Protein AF-A0A4R0S3W6-F1 (afdb_monomer)

Solvent-accessible surface area (backbone atoms only — not comparable to full-atom values): 8373 Å² total; per-residue (Å²): 131,86,76,84,31,51,35,36,48,49,72,41,59,60,29,80,45,58,91,55,28,52,65,38,27,45,36,35,29,33,65,85,77,72,38,77,79,42,76,51,64,18,21,47,85,88,53,69,84,54,46,59,46,83,53,95,93,43,71,46,76,19,79,88,38,60,47,55,77,83,42,33,69,62,51,27,60,62,54,71,66,39,61,31,54,38,47,97,51,42,66,59,48,51,49,38,40,45,72,68,66,31,72,71,61,63,72,31,50,54,52,20,41,53,54,49,50,54,51,34,58,77,66,73,43,89,73,79,91,65,87,69,88,82,54,62,56,67,76,79,91,124

Mean predicted aligned error: 6.85 Å

Nearest PDB structures (foldseek):
  1yta-assembly2_C  TM=5.518E-01  e=1.760E-03  Escherichia coli
  5cy4-assembly3_F  TM=5.701E-01  e=5.207E-03  Acinetobacter baumannii
  4js4-assembly3_B  TM=6.261E-01  e=3.108E-02  Escherichia coli K-12
  7mqe-assembly1_K  TM=6.209E-01  e=2.107E-01  Bartonella henselae
  7mqd-assembly1_A  TM=6.220E-01  e=4.251E-01  Bartonella henselae

Sequence (142 aa):
MMSERVLWLRLCVTGPTPECGEIVGLRIVDRQAHRTVFDAFFHPVREDGWKSVPAGGTYVDLSNRLPLSIYVEGIERILSGATLLRGEHVARDIRFLRAAGVHLEDQVVERSVTAEHHKRLASGIAVPTRTGNQACRPIPVG

pLDDT: mean 85.18, std 16.51, range [32.59, 98.12]

Foldseek 3Di:
DQDAWEKEKDFDWQFQALVQIATQWIWIAGVVVRGTPDTDGEADPPPNVCQWDDDPNDIDGHPPGHHCLVCQVVVLVVQVSHQEYHYPPLLRVVRNNVSSVRDDDPNRNVRHVVVNVVVCVVVVHDDPPDPPPPTSDGPDPD

Radius of gyration: 15.37 Å; Cα contacts (8 Å, |Δi|>4): 223; chains: 1; bounding box: 43×33×34 Å

Secondary structure (DSSP, 8-state):
-PPP-EEEEEEEESSSSTTS--EEEEEEEETTTTEEEEEEE-B-SS-TT--EEEETTEEEE-TTSPBGGGGHHHHHHHHHT-SEEEESSHHHHHHHHHHTT----HHHHHHHHHHHHHHHHHTTPPPPS---STT-SPPP--

Organism: Bifidobacterium longum subsp. longum (NCBI:txid1679)

Structure (mmCIF, N/CA/C/O backbone):
data_AF-A0A4R0S3W6-F1
#
_entry.id   AF-A0A4R0S3W6-F1
#
loop_
_atom_site.group_PDB
_atom_site.id
_atom_site.type_symbol
_atom_site.label_atom_id
_atom_site.label_alt_id
_atom_site.label_comp_id
_atom_site.label_asym_id
_atom_site.label_entity_id
_atom_site.label_seq_id
_atom_site.pdbx_PDB_ins_code
_atom_site.Cartn_x
_atom_site.Cartn_y
_atom_site.Cartn_z
_atom_site.occupancy
_atom_site.B_iso_or_equiv
_atom_site.auth_seq_id
_atom_site.auth_comp_id
_atom_site.auth_asym_id
_atom_site.auth_atom_id
_atom_site.pdbx_PDB_model_num
ATOM 1 N N . MET A 1 1 ? -19.836 -6.904 19.148 1.00 49.78 1 MET A N 1
ATOM 2 C CA . MET A 1 1 ? -18.912 -5.751 19.195 1.00 49.78 1 MET A CA 1
ATOM 3 C C . MET A 1 1 ? -17.744 -6.113 18.287 1.00 49.78 1 MET A C 1
ATOM 5 O O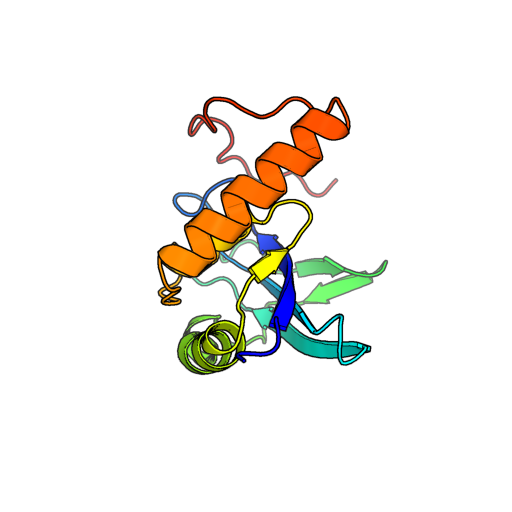 . MET A 1 1 ? -17.115 -7.128 18.556 1.00 49.78 1 MET A O 1
ATOM 9 N N . MET A 1 2 ? -17.539 -5.431 17.154 1.00 58.53 2 MET A N 1
ATOM 10 C CA . MET A 1 2 ? -16.385 -5.744 16.298 1.00 58.53 2 MET A CA 1
ATOM 11 C C . MET A 1 2 ? -15.122 -5.348 17.065 1.00 58.53 2 MET A C 1
ATOM 13 O O . MET A 1 2 ? -14.996 -4.196 17.472 1.00 58.53 2 MET A O 1
ATOM 17 N N . SER A 1 3 ? -14.248 -6.318 17.340 1.00 69.69 3 SER A N 1
ATOM 18 C CA . SER A 1 3 ? -12.950 -6.049 17.958 1.00 69.69 3 SER A CA 1
ATOM 19 C C . SER A 1 3 ? -12.146 -5.183 16.992 1.00 69.69 3 SER A C 1
ATOM 21 O O . SER A 1 3 ? -12.070 -5.501 15.804 1.00 69.69 3 SER A O 1
ATOM 23 N N . GLU A 1 4 ? -11.622 -4.057 17.474 1.00 83.69 4 GLU A N 1
ATOM 24 C CA . GLU A 1 4 ? -10.766 -3.187 16.672 1.00 83.69 4 GLU A CA 1
ATOM 25 C C . GLU A 1 4 ? -9.579 -4.021 16.182 1.00 83.69 4 GLU A C 1
ATOM 27 O O . GLU A 1 4 ? -8.921 -4.651 17.002 1.00 83.69 4 GLU A O 1
ATOM 32 N N . ARG A 1 5 ? -9.324 -4.063 14.871 1.00 91.38 5 ARG A N 1
ATOM 33 C CA . ARG A 1 5 ? -8.153 -4.723 14.289 1.00 91.38 5 ARG A CA 1
ATOM 34 C C . ARG A 1 5 ? -7.273 -3.684 13.618 1.00 91.38 5 ARG A C 1
ATOM 36 O O . ARG A 1 5 ? -7.605 -3.183 12.542 1.00 91.38 5 ARG A O 1
ATOM 43 N N . VAL A 1 6 ? -6.154 -3.357 14.254 1.00 94.25 6 VAL A N 1
ATOM 44 C CA . VAL A 1 6 ? -5.238 -2.311 13.783 1.00 94.25 6 VAL A CA 1
ATOM 45 C C . VAL A 1 6 ? -4.058 -2.932 13.044 1.00 94.25 6 VAL A C 1
ATOM 47 O O . VAL A 1 6 ? -3.230 -3.621 13.645 1.00 94.25 6 VAL A O 1
ATOM 50 N N . LEU A 1 7 ? -3.938 -2.635 11.749 1.00 96.75 7 LEU A N 1
ATOM 51 C CA . LEU A 1 7 ? -2.811 -3.082 10.931 1.00 96.75 7 LEU A CA 1
ATOM 52 C C . LEU A 1 7 ? -1.818 -1.946 10.698 1.00 96.75 7 LEU A C 1
ATOM 54 O O . LEU A 1 7 ? -2.185 -0.832 10.324 1.00 96.75 7 LEU A O 1
ATOM 58 N N . TRP A 1 8 ? -0.540 -2.238 10.921 1.00 96.25 8 TRP A N 1
ATOM 59 C CA . TRP A 1 8 ? 0.557 -1.312 10.689 1.00 96.25 8 TRP A CA 1
ATOM 60 C C . TRP A 1 8 ? 1.206 -1.581 9.336 1.00 96.25 8 TRP A C 1
ATOM 62 O O . TRP A 1 8 ? 1.693 -2.682 9.085 1.00 96.25 8 TRP A O 1
ATOM 72 N N . LEU A 1 9 ? 1.230 -0.561 8.488 1.00 95.62 9 LEU A N 1
ATOM 73 C CA . LEU A 1 9 ? 1.778 -0.570 7.145 1.00 95.62 9 LEU A CA 1
ATOM 74 C C . LEU A 1 9 ? 3.165 0.064 7.124 1.00 95.62 9 LEU A C 1
ATOM 76 O O . LEU A 1 9 ? 3.443 1.054 7.810 1.00 95.62 9 LEU A O 1
ATOM 80 N N . ARG A 1 10 ? 4.022 -0.506 6.284 1.00 92.62 10 ARG A N 1
ATOM 81 C CA . ARG A 1 10 ? 5.262 0.112 5.834 1.00 92.62 10 ARG A CA 1
ATOM 82 C C . ARG A 1 10 ? 5.479 -0.250 4.374 1.00 92.62 10 ARG A C 1
ATOM 84 O O . ARG A 1 10 ? 5.636 -1.429 4.060 1.00 92.62 10 ARG A O 1
ATOM 91 N N . LEU A 1 11 ? 5.501 0.759 3.509 1.00 92.94 11 LEU A N 1
ATOM 92 C CA . LEU A 1 11 ? 5.797 0.587 2.089 1.00 92.94 11 LEU A CA 1
ATOM 93 C C . LEU A 1 11 ? 7.191 1.112 1.740 1.00 92.94 11 LEU A C 1
ATOM 95 O O . LEU A 1 11 ? 7.625 2.157 2.234 1.00 92.94 11 LEU A O 1
ATOM 99 N N . CYS A 1 12 ? 7.847 0.392 0.835 1.00 91.19 12 CYS A N 1
ATOM 100 C CA . CYS A 1 12 ? 8.990 0.850 0.056 1.00 91.19 12 CYS A CA 1
ATOM 101 C C . CYS A 1 12 ? 8.484 1.179 -1.352 1.00 91.19 12 CYS A C 1
ATOM 103 O O . CYS A 1 12 ? 7.852 0.338 -1.994 1.00 91.19 12 CYS A O 1
ATOM 105 N N . VAL A 1 13 ? 8.743 2.401 -1.811 1.00 91.38 13 VAL A N 1
ATOM 106 C CA . VAL A 1 13 ? 8.252 2.924 -3.093 1.00 91.38 13 VAL A CA 1
ATOM 107 C C . VAL A 1 13 ? 9.386 3.581 -3.869 1.00 91.38 13 VAL A C 1
ATOM 109 O O . VAL A 1 13 ? 10.321 4.103 -3.262 1.00 91.38 13 VAL A O 1
ATOM 112 N N . THR A 1 14 ? 9.292 3.568 -5.195 1.00 88.81 14 THR A N 1
ATOM 113 C CA . THR A 1 14 ? 10.311 4.137 -6.099 1.00 88.81 14 THR A CA 1
ATOM 114 C C . THR A 1 14 ? 10.166 5.647 -6.322 1.00 88.81 14 THR A C 1
ATOM 116 O O . THR A 1 14 ? 11.110 6.306 -6.751 1.00 88.81 14 THR A O 1
ATOM 119 N N . GLY A 1 15 ? 9.002 6.216 -5.990 1.00 86.50 15 GLY A N 1
ATOM 120 C CA . GLY A 1 15 ? 8.682 7.633 -6.172 1.00 86.50 15 GLY A CA 1
ATOM 121 C C . GLY A 1 15 ? 7.836 8.207 -5.029 1.00 86.50 15 GLY A C 1
ATOM 122 O O . GLY A 1 15 ? 7.376 7.470 -4.153 1.00 86.50 15 GLY A O 1
ATOM 123 N N . PRO A 1 16 ? 7.610 9.532 -4.994 1.00 83.31 16 PRO A N 1
ATOM 124 C CA . PRO A 1 16 ? 6.850 10.188 -3.923 1.00 83.31 16 PRO A CA 1
ATOM 125 C C . PRO A 1 16 ? 5.333 9.973 -4.019 1.00 83.31 16 PRO A C 1
ATOM 127 O O . PRO A 1 16 ? 4.630 10.123 -3.015 1.00 83.31 16 PRO A O 1
ATOM 130 N N . THR A 1 17 ? 4.826 9.682 -5.218 1.00 89.25 17 THR A N 1
ATOM 131 C CA . THR A 1 17 ? 3.403 9.543 -5.525 1.00 89.25 17 THR A CA 1
ATOM 132 C C . THR A 1 17 ? 3.176 8.363 -6.475 1.00 89.25 17 THR A C 1
ATOM 134 O O . THR A 1 17 ? 4.115 7.951 -7.162 1.00 89.25 17 THR A O 1
ATOM 137 N N . PRO A 1 18 ? 1.955 7.803 -6.532 1.00 90.94 18 PRO A N 1
ATOM 138 C CA . PRO A 1 18 ? 1.671 6.635 -7.368 1.00 90.94 18 PRO A CA 1
ATOM 139 C C . PRO A 1 18 ? 1.750 6.897 -8.880 1.00 90.94 18 PRO A C 1
ATOM 141 O O . PRO A 1 18 ? 1.890 5.972 -9.684 1.00 90.94 18 PRO A O 1
ATOM 144 N N . GLU A 1 19 ? 1.660 8.160 -9.297 1.00 89.44 19 GLU A N 1
ATOM 145 C CA . GLU A 1 19 ? 1.770 8.548 -10.703 1.00 89.44 19 GLU A CA 1
ATOM 146 C C . GLU A 1 19 ? 3.202 8.376 -11.219 1.00 89.44 19 GLU A C 1
ATOM 148 O O . GLU A 1 19 ? 3.383 8.057 -12.391 1.00 89.44 19 GLU A O 1
ATOM 153 N N . CYS A 1 20 ? 4.209 8.529 -10.357 1.00 85.00 20 CYS A N 1
ATOM 154 C CA . CYS A 1 20 ? 5.627 8.487 -10.722 1.00 85.00 20 CYS A CA 1
ATOM 155 C C . CYS A 1 20 ? 6.458 7.505 -9.896 1.00 85.00 20 CYS A C 1
ATOM 157 O O . CYS A 1 20 ? 7.674 7.639 -9.791 1.00 85.00 20 CYS A O 1
ATOM 159 N N . GLY A 1 21 ? 5.800 6.530 -9.284 1.00 89.62 21 GLY A N 1
ATOM 160 C CA . GLY A 1 21 ? 6.463 5.427 -8.621 1.00 89.62 21 GLY A CA 1
ATOM 161 C C . GLY A 1 21 ? 5.528 4.244 -8.463 1.00 89.62 21 GLY A C 1
ATOM 162 O O . GLY A 1 21 ? 4.325 4.328 -8.711 1.00 89.62 21 GLY A O 1
ATOM 163 N N . GLU A 1 22 ? 6.083 3.142 -7.990 1.00 91.81 22 GLU A N 1
ATOM 164 C CA . GLU A 1 22 ? 5.347 1.930 -7.663 1.00 91.81 22 GLU A CA 1
ATOM 165 C C . GLU A 1 22 ? 5.840 1.334 -6.344 1.00 91.81 22 GLU A C 1
ATOM 167 O O . GLU A 1 22 ? 6.849 1.766 -5.777 1.00 91.81 22 GLU A O 1
ATOM 172 N N . ILE A 1 23 ? 5.094 0.361 -5.826 1.00 94.56 23 ILE A N 1
ATOM 173 C CA . ILE A 1 23 ? 5.443 -0.341 -4.592 1.00 94.56 23 ILE A CA 1
ATOM 174 C C . ILE A 1 23 ? 6.441 -1.448 -4.930 1.00 94.56 23 ILE A C 1
ATOM 176 O O . ILE A 1 23 ? 6.121 -2.373 -5.669 1.00 94.56 23 ILE A O 1
ATOM 180 N N . VAL A 1 24 ? 7.616 -1.392 -4.308 1.00 94.06 24 VAL A N 1
ATOM 181 C CA . VAL A 1 24 ? 8.674 -2.414 -4.423 1.00 94.06 24 VAL A CA 1
ATOM 182 C C . VAL A 1 24 ? 8.864 -3.213 -3.137 1.00 94.06 24 VAL A C 1
ATOM 184 O O . VAL A 1 24 ? 9.563 -4.221 -3.122 1.00 94.06 24 VAL A O 1
ATOM 187 N N . GLY A 1 25 ? 8.204 -2.811 -2.050 1.00 94.50 25 GLY A N 1
ATOM 188 C CA . GLY A 1 25 ? 8.120 -3.607 -0.833 1.00 94.50 25 GLY A CA 1
ATOM 189 C C . GLY A 1 25 ? 6.931 -3.218 0.031 1.00 94.50 25 GLY A C 1
ATOM 190 O O . GLY A 1 25 ? 6.545 -2.050 0.095 1.00 94.50 25 GLY A O 1
ATOM 191 N N . LEU A 1 26 ? 6.356 -4.207 0.706 1.00 96.12 26 LEU A N 1
ATOM 192 C CA . LEU A 1 26 ? 5.216 -4.045 1.597 1.00 96.12 26 LEU A CA 1
ATOM 193 C C . LEU A 1 26 ? 5.392 -4.932 2.822 1.00 96.12 26 LEU A C 1
ATOM 195 O O . LEU A 1 26 ? 5.540 -6.149 2.712 1.00 96.12 26 LEU A O 1
ATOM 199 N N . ARG A 1 27 ? 5.272 -4.312 3.995 1.00 95.38 27 ARG A N 1
ATOM 200 C CA . ARG A 1 27 ? 5.135 -5.004 5.270 1.00 95.38 27 ARG A CA 1
ATOM 201 C C . ARG A 1 27 ? 3.835 -4.607 5.955 1.00 95.38 27 ARG A C 1
ATOM 203 O O . ARG A 1 27 ? 3.549 -3.419 6.112 1.00 95.38 27 ARG A O 1
ATOM 210 N N . ILE A 1 28 ? 3.089 -5.612 6.404 1.00 97.25 28 ILE A N 1
ATOM 211 C CA . ILE A 1 28 ? 1.865 -5.478 7.192 1.00 97.25 28 ILE A CA 1
ATOM 212 C C . ILE A 1 28 ? 2.065 -6.222 8.511 1.00 97.25 28 ILE A C 1
ATOM 214 O O . ILE A 1 28 ? 2.317 -7.430 8.536 1.00 97.25 28 ILE A O 1
ATOM 218 N N . VAL A 1 29 ? 1.926 -5.500 9.618 1.00 96.44 29 VAL A N 1
ATOM 219 C CA . VAL A 1 29 ? 2.048 -6.044 10.973 1.00 96.44 29 VAL A CA 1
ATOM 220 C C . VAL A 1 29 ? 0.720 -5.897 11.696 1.00 96.44 29 VAL A C 1
ATOM 222 O O . VAL A 1 29 ? 0.182 -4.798 11.811 1.00 96.44 29 VAL A O 1
ATOM 225 N N . ASP A 1 30 ? 0.209 -7.002 12.221 1.00 94.88 30 ASP A N 1
ATOM 226 C CA . ASP A 1 30 ? -0.905 -6.995 13.158 1.00 94.88 30 ASP A CA 1
ATOM 227 C C . ASP A 1 30 ? -0.336 -6.754 14.559 1.00 94.88 30 ASP A C 1
ATOM 229 O O . ASP A 1 30 ? 0.316 -7.624 15.146 1.00 94.88 30 ASP A O 1
ATOM 233 N N . ARG A 1 31 ? -0.501 -5.528 15.069 1.00 85.06 31 ARG A N 1
ATOM 234 C CA . ARG A 1 31 ? 0.121 -5.130 16.341 1.00 85.06 31 ARG A CA 1
ATOM 235 C C . ARG A 1 31 ? -0.573 -5.727 17.553 1.00 85.06 31 ARG A C 1
ATOM 237 O O . ARG A 1 31 ? 0.079 -5.869 18.578 1.00 85.06 31 ARG A O 1
ATOM 244 N N . GLN A 1 32 ? -1.852 -6.067 17.438 1.00 87.31 32 GLN A N 1
ATOM 245 C CA . GLN A 1 32 ? -2.597 -6.691 18.529 1.00 87.31 32 GLN A CA 1
ATOM 246 C C . GLN A 1 32 ? -2.256 -8.172 18.635 1.00 87.31 32 GLN A C 1
ATOM 248 O O . GLN A 1 32 ? -2.079 -8.685 19.733 1.00 87.31 32 GLN A O 1
ATOM 253 N N . ALA A 1 33 ? -2.079 -8.841 17.495 1.00 89.06 33 ALA A N 1
ATOM 254 C CA . ALA A 1 33 ? -1.604 -10.219 17.450 1.00 89.06 33 ALA A CA 1
ATOM 255 C C . ALA A 1 33 ? -0.070 -10.350 17.535 1.00 89.06 33 ALA A C 1
ATOM 257 O O . ALA A 1 33 ? 0.443 -11.463 17.436 1.00 89.06 33 ALA A O 1
ATOM 258 N N . HIS A 1 34 ? 0.663 -9.237 17.677 1.00 88.12 34 HIS A N 1
ATOM 259 C CA . HIS A 1 34 ? 2.128 -9.181 17.736 1.00 88.12 34 HIS A CA 1
ATOM 260 C C . HIS A 1 34 ? 2.839 -9.972 16.624 1.00 88.12 34 HIS A C 1
ATOM 262 O O . HIS A 1 34 ? 3.882 -10.584 16.856 1.00 88.12 34 HIS A O 1
ATOM 268 N N . ARG A 1 35 ? 2.297 -9.960 15.399 1.00 94.56 35 ARG A N 1
ATOM 269 C CA . ARG A 1 35 ? 2.859 -10.732 14.282 1.00 94.56 35 ARG A CA 1
ATOM 270 C C . ARG A 1 35 ? 2.872 -9.964 12.972 1.00 94.56 35 ARG A C 1
ATOM 272 O O . ARG A 1 35 ? 1.959 -9.201 12.658 1.00 94.56 35 ARG A O 1
ATOM 279 N N . THR A 1 36 ? 3.881 -10.241 12.160 1.00 96.25 36 THR A N 1
ATOM 280 C CA . THR A 1 36 ? 3.877 -9.874 10.744 1.00 96.25 36 THR A CA 1
ATOM 281 C C . THR A 1 36 ? 2.887 -10.778 10.013 1.00 96.25 36 THR A C 1
ATOM 283 O O . THR A 1 36 ? 2.983 -11.999 10.104 1.00 96.25 36 THR A O 1
ATOM 286 N N . VAL A 1 37 ? 1.922 -10.183 9.311 1.00 96.88 37 VAL A N 1
ATOM 287 C CA . VAL A 1 37 ? 0.928 -10.918 8.507 1.00 96.88 37 VAL A CA 1
ATOM 288 C C . VAL A 1 37 ? 1.247 -10.891 7.016 1.00 96.88 37 VAL A C 1
ATOM 290 O O . VAL A 1 37 ? 0.727 -11.714 6.273 1.00 96.88 37 VAL A O 1
ATOM 293 N N . PHE A 1 38 ? 2.108 -9.969 6.586 1.00 97.50 38 PHE A N 1
ATOM 294 C CA . PHE A 1 38 ? 2.630 -9.904 5.228 1.00 97.50 38 PHE A CA 1
ATOM 295 C C . PHE A 1 38 ? 3.990 -9.199 5.230 1.00 97.50 38 PHE A C 1
ATOM 297 O O . PHE A 1 38 ? 4.141 -8.168 5.886 1.00 97.50 38 PHE A O 1
ATOM 304 N N . ASP A 1 39 ? 4.968 -9.734 4.506 1.00 95.06 39 ASP A N 1
ATOM 305 C CA . ASP A 1 39 ? 6.279 -9.106 4.310 1.00 95.06 39 ASP A CA 1
ATOM 306 C C . ASP A 1 39 ? 6.875 -9.597 2.994 1.00 95.06 39 ASP A C 1
ATOM 308 O O . ASP A 1 39 ? 7.252 -10.763 2.876 1.00 95.06 39 ASP A O 1
ATOM 312 N N . ALA A 1 40 ? 6.906 -8.728 1.988 1.00 94.88 40 ALA A N 1
ATOM 313 C CA . ALA A 1 40 ? 7.417 -9.084 0.673 1.00 94.88 40 ALA A CA 1
ATOM 314 C C . ALA A 1 40 ? 8.033 -7.885 -0.050 1.00 94.88 40 ALA A C 1
ATOM 316 O O . ALA A 1 40 ? 7.657 -6.732 0.171 1.00 94.88 40 ALA A O 1
ATOM 317 N N . PHE A 1 41 ? 8.958 -8.206 -0.952 1.00 94.12 41 PHE A N 1
ATOM 318 C CA . PHE A 1 41 ? 9.502 -7.305 -1.961 1.00 94.12 41 PHE A CA 1
ATOM 319 C C . PHE A 1 41 ? 9.037 -7.753 -3.344 1.00 94.12 41 PHE A C 1
ATOM 321 O O . PHE A 1 41 ? 8.869 -8.953 -3.579 1.00 94.12 41 PHE A O 1
ATOM 328 N N . PHE A 1 42 ? 8.859 -6.793 -4.245 1.00 94.62 42 PHE A N 1
ATOM 329 C CA . PHE A 1 42 ? 8.260 -7.002 -5.559 1.00 94.62 42 PHE A CA 1
ATOM 330 C C . PHE A 1 42 ? 9.187 -6.533 -6.667 1.00 94.62 42 PHE A C 1
ATOM 332 O O . PHE A 1 42 ? 9.971 -5.602 -6.481 1.00 94.62 42 PHE A O 1
ATOM 339 N N . HIS A 1 43 ? 9.055 -7.165 -7.826 1.00 93.38 43 HIS A N 1
ATOM 34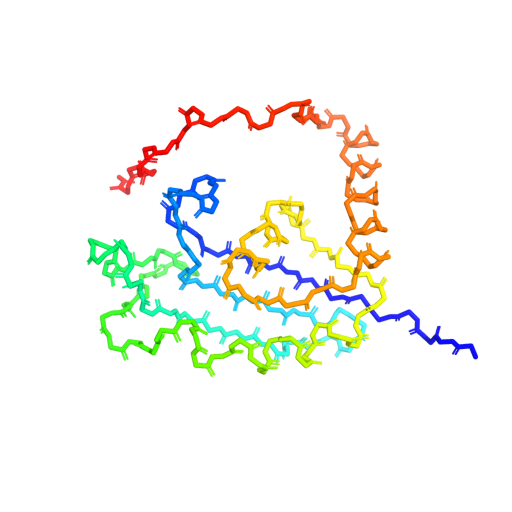0 C CA . HIS A 1 43 ? 9.712 -6.690 -9.032 1.00 93.38 43 HIS A CA 1
ATOM 341 C C . HIS A 1 43 ? 8.954 -5.467 -9.578 1.00 93.38 43 HIS A C 1
ATOM 343 O O . HIS A 1 43 ? 7.733 -5.569 -9.756 1.00 93.38 43 HIS A O 1
ATOM 349 N N . PRO A 1 44 ? 9.630 -4.326 -9.807 1.00 90.44 44 PRO A N 1
ATOM 350 C CA . PRO A 1 44 ? 9.010 -3.150 -10.404 1.00 90.44 44 PRO A CA 1
ATOM 351 C C . PRO A 1 44 ? 8.700 -3.406 -11.880 1.00 90.44 44 PRO A C 1
ATOM 353 O O . PRO A 1 44 ? 9.539 -3.912 -12.614 1.00 90.44 44 PRO A O 1
ATOM 356 N N . VAL A 1 45 ? 7.494 -3.061 -12.327 1.00 89.75 45 VAL A N 1
ATOM 357 C CA . VAL A 1 45 ? 7.065 -3.270 -13.723 1.00 89.75 45 VAL A CA 1
ATOM 358 C C . VAL A 1 45 ? 7.212 -1.995 -14.553 1.00 89.75 45 VAL A C 1
ATOM 360 O O . VAL A 1 45 ? 7.446 -2.055 -15.757 1.00 89.75 45 VAL A O 1
ATOM 363 N N . ARG A 1 46 ? 7.049 -0.829 -13.925 1.00 85.50 46 ARG A N 1
ATOM 364 C CA . ARG A 1 46 ? 7.122 0.485 -14.580 1.00 85.50 46 ARG A CA 1
ATOM 365 C C . ARG A 1 46 ? 8.513 1.099 -14.455 1.00 85.50 46 ARG A C 1
ATOM 367 O O . ARG A 1 46 ? 8.951 1.805 -15.355 1.00 85.50 46 ARG A O 1
ATOM 374 N N . GLU A 1 47 ? 9.194 0.819 -13.350 1.00 77.19 47 GLU A N 1
ATOM 375 C CA . GLU A 1 47 ? 10.470 1.411 -12.955 1.00 77.19 47 GLU A CA 1
ATOM 376 C C . GLU A 1 47 ? 11.600 0.357 -12.956 1.00 77.19 47 GLU A C 1
ATOM 378 O O . GLU A 1 47 ? 12.300 0.185 -11.959 1.00 77.19 47 GLU A O 1
ATOM 383 N N . ASP A 1 48 ? 11.804 -0.343 -14.082 1.00 70.38 48 ASP A N 1
ATOM 384 C CA . ASP A 1 48 ? 12.763 -1.467 -14.257 1.00 70.38 48 ASP A CA 1
ATOM 385 C C . ASP A 1 48 ? 14.243 -1.110 -13.944 1.00 70.38 48 ASP A C 1
ATOM 387 O O . ASP A 1 48 ? 15.115 -1.963 -13.772 1.00 70.38 48 ASP A O 1
ATOM 391 N N . GLY A 1 49 ? 14.552 0.181 -13.786 1.00 76.75 49 GLY A N 1
ATOM 392 C CA . GLY A 1 49 ? 15.844 0.636 -13.262 1.00 76.75 49 GLY A CA 1
ATOM 393 C C . GLY A 1 49 ? 16.096 0.258 -11.793 1.00 76.75 49 GLY A C 1
ATOM 394 O O . GLY A 1 49 ? 17.251 0.216 -11.360 1.00 76.75 49 GLY A O 1
ATOM 395 N N . TRP A 1 50 ? 15.049 -0.039 -11.017 1.00 80.25 50 TRP A N 1
ATOM 396 C CA . TRP A 1 50 ? 15.138 -0.364 -9.592 1.00 80.25 50 TRP A CA 1
ATOM 397 C C . TRP A 1 50 ? 15.415 -1.852 -9.366 1.00 80.25 50 TRP A C 1
ATOM 399 O O . TRP A 1 50 ? 14.526 -2.647 -9.076 1.00 80.25 50 TRP A O 1
ATOM 409 N N . LYS A 1 51 ? 16.690 -2.235 -9.461 1.00 83.19 51 LYS A N 1
ATOM 410 C CA . LYS A 1 51 ? 17.119 -3.635 -9.285 1.00 83.19 51 LYS A CA 1
ATOM 411 C C . LYS A 1 51 ? 17.295 -4.048 -7.829 1.00 83.19 51 LYS A C 1
ATOM 413 O O . LYS A 1 51 ? 17.213 -5.230 -7.514 1.00 83.19 51 LYS A O 1
ATOM 418 N N . SER A 1 52 ? 17.539 -3.098 -6.931 1.00 85.31 52 SER A N 1
ATOM 419 C CA . SER A 1 52 ? 17.678 -3.383 -5.508 1.00 85.31 52 SER A CA 1
ATOM 420 C C . SER A 1 52 ? 17.225 -2.222 -4.634 1.00 85.31 52 SER A C 1
ATOM 422 O O . SER A 1 52 ? 17.181 -1.071 -5.068 1.00 85.31 52 SER A O 1
ATOM 424 N N . VAL A 1 53 ? 16.881 -2.534 -3.384 1.00 84.94 53 VAL A N 1
ATOM 425 C CA . VAL A 1 53 ? 16.500 -1.539 -2.373 1.00 84.94 53 VAL A CA 1
ATOM 426 C C . VAL A 1 53 ? 17.189 -1.811 -1.040 1.00 84.94 53 VAL A C 1
ATOM 428 O O . VAL A 1 53 ? 17.348 -2.977 -0.664 1.00 84.94 53 VAL A O 1
ATOM 431 N N . PRO A 1 54 ? 17.577 -0.767 -0.288 1.00 81.06 54 PRO A N 1
ATOM 432 C CA . PRO A 1 54 ? 18.115 -0.946 1.050 1.00 81.06 54 PRO A CA 1
ATOM 433 C C . PRO A 1 54 ? 17.014 -1.425 2.007 1.00 81.06 54 PRO A C 1
ATOM 435 O O . PRO A 1 54 ? 15.958 -0.803 2.140 1.00 81.06 54 PRO A O 1
ATOM 438 N N . ALA A 1 55 ? 17.272 -2.516 2.723 1.00 78.06 55 ALA A N 1
ATOM 439 C CA . ALA A 1 55 ? 16.396 -3.044 3.758 1.00 78.06 55 ALA A CA 1
ATOM 440 C C . ALA A 1 55 ? 17.212 -3.719 4.866 1.00 78.06 55 ALA A C 1
ATOM 442 O O . ALA A 1 55 ? 17.964 -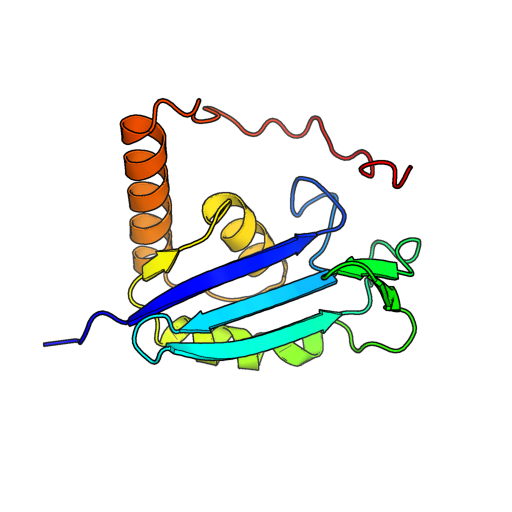4.655 4.624 1.00 78.06 55 ALA A O 1
ATOM 443 N N . GLY A 1 56 ? 17.054 -3.254 6.110 1.00 70.56 56 GLY A N 1
ATOM 444 C CA . GLY A 1 56 ? 17.651 -3.914 7.278 1.00 70.56 56 GLY A CA 1
ATOM 445 C C . GLY A 1 56 ? 19.184 -3.957 7.282 1.00 70.56 56 GLY A C 1
ATOM 446 O O . GLY A 1 56 ? 19.752 -4.924 7.772 1.00 70.56 56 GLY A O 1
ATOM 447 N N . GLY A 1 57 ? 19.849 -2.941 6.722 1.00 78.38 57 GLY A N 1
ATOM 448 C CA . GLY A 1 57 ? 21.315 -2.882 6.645 1.00 78.38 57 GLY A CA 1
ATOM 449 C C . GLY A 1 57 ? 21.927 -3.676 5.485 1.00 78.38 57 GLY A C 1
ATOM 450 O O . GLY A 1 57 ? 23.145 -3.719 5.368 1.00 78.38 57 GLY A O 1
ATOM 451 N N . THR A 1 58 ? 21.104 -4.273 4.618 1.00 84.12 58 THR A N 1
ATOM 452 C CA . THR A 1 58 ? 21.535 -4.918 3.370 1.00 84.12 58 THR A CA 1
ATOM 453 C C . THR A 1 58 ? 20.755 -4.369 2.173 1.00 84.12 58 THR A C 1
ATOM 455 O O . THR A 1 58 ? 19.831 -3.573 2.342 1.00 84.12 58 THR A O 1
ATOM 458 N N . TYR A 1 59 ? 21.116 -4.799 0.967 1.00 84.62 59 TYR A N 1
ATOM 459 C CA . TYR A 1 59 ? 20.343 -4.574 -0.249 1.00 84.62 59 TYR A CA 1
ATOM 460 C C . TYR A 1 59 ? 19.557 -5.834 -0.603 1.00 84.62 59 TYR A C 1
ATOM 462 O O . TYR A 1 59 ? 20.095 -6.940 -0.612 1.00 84.62 59 TYR A O 1
ATOM 470 N N . VAL A 1 60 ? 18.274 -5.664 -0.909 1.00 86.31 60 VAL A N 1
ATOM 471 C CA . VAL A 1 60 ? 17.413 -6.736 -1.410 1.00 86.31 60 VAL A CA 1
ATOM 472 C C . VAL A 1 60 ? 17.345 -6.630 -2.923 1.00 86.31 60 VAL A C 1
ATOM 474 O O . VAL A 1 60 ? 16.935 -5.594 -3.437 1.00 86.31 60 VAL A O 1
ATOM 477 N N . ASP A 1 61 ? 17.722 -7.703 -3.617 1.00 91.19 61 ASP A N 1
ATOM 478 C CA . ASP A 1 61 ? 17.548 -7.836 -5.066 1.00 91.19 61 ASP A CA 1
ATOM 479 C C . ASP A 1 61 ? 16.070 -8.071 -5.427 1.00 91.19 61 ASP A C 1
ATOM 481 O O . ASP A 1 61 ? 15.381 -8.926 -4.843 1.00 91.19 61 ASP A O 1
ATOM 485 N N . LEU A 1 62 ? 15.600 -7.283 -6.394 1.00 90.88 62 LEU A N 1
ATOM 486 C CA . LEU A 1 62 ? 14.239 -7.261 -6.923 1.00 90.88 62 LEU A CA 1
ATOM 487 C C . LEU A 1 62 ? 14.122 -7.986 -8.271 1.00 90.88 62 LEU A C 1
ATOM 489 O O . LEU A 1 62 ? 13.012 -8.286 -8.708 1.00 90.88 62 LEU A O 1
ATOM 493 N N . SER A 1 63 ? 15.244 -8.312 -8.916 1.00 87.94 63 SER A N 1
ATOM 494 C CA . SER A 1 63 ? 15.285 -8.807 -10.299 1.00 87.94 63 SER A CA 1
ATOM 495 C C . SER A 1 63 ? 14.496 -10.107 -10.494 1.00 87.94 63 SER A C 1
ATOM 497 O O . SER A 1 63 ? 13.812 -10.267 -11.494 1.00 87.94 63 SER A O 1
ATOM 499 N N . ASN A 1 64 ? 14.540 -11.012 -9.511 1.00 89.25 64 ASN A N 1
ATOM 500 C CA . ASN A 1 64 ? 13.868 -12.320 -9.562 1.00 89.25 64 ASN A CA 1
ATOM 501 C C . ASN A 1 64 ? 12.569 -12.378 -8.738 1.00 89.25 64 ASN A C 1
ATOM 503 O O . ASN A 1 64 ? 12.098 -13.461 -8.383 1.00 89.25 64 ASN A O 1
ATOM 507 N N . ARG A 1 65 ? 12.021 -11.227 -8.336 1.00 93.75 65 ARG A N 1
ATOM 508 C CA . ARG A 1 65 ? 10.785 -11.172 -7.545 1.00 93.75 65 ARG A CA 1
ATOM 509 C C . ARG A 1 65 ? 9.563 -11.245 -8.454 1.00 93.75 65 ARG A C 1
ATOM 511 O O . ARG A 1 65 ? 9.629 -10.976 -9.646 1.00 93.75 65 ARG A O 1
ATOM 518 N N . LEU A 1 66 ? 8.425 -11.610 -7.873 1.00 95.88 66 LEU A N 1
ATOM 519 C CA . LEU A 1 66 ? 7.147 -11.516 -8.571 1.00 95.88 66 LEU A CA 1
ATOM 520 C C . LEU A 1 66 ? 6.632 -10.069 -8.515 1.00 95.88 66 LEU A C 1
ATOM 522 O O . LEU A 1 66 ? 6.903 -9.366 -7.532 1.00 95.88 66 LEU A O 1
ATOM 526 N N . PRO A 1 67 ? 5.896 -9.608 -9.541 1.00 95.44 67 PRO A N 1
ATOM 527 C CA . PRO A 1 67 ? 5.277 -8.292 -9.512 1.00 95.44 67 PRO A CA 1
ATOM 528 C C . PRO A 1 67 ? 4.164 -8.238 -8.458 1.00 95.44 67 PRO A C 1
ATOM 530 O O . PRO A 1 67 ? 3.534 -9.251 -8.136 1.00 95.44 67 PRO A O 1
ATOM 533 N N . LEU A 1 68 ? 3.887 -7.036 -7.944 1.00 96.31 68 LEU A N 1
ATOM 534 C CA . LEU A 1 68 ? 2.859 -6.805 -6.921 1.00 96.31 68 LEU A CA 1
ATOM 535 C C . LEU A 1 68 ? 1.479 -7.338 -7.328 1.00 96.31 68 LEU A C 1
ATOM 537 O O . LEU A 1 68 ? 0.731 -7.790 -6.466 1.00 96.31 68 LEU A O 1
ATOM 541 N N . SER A 1 69 ? 1.149 -7.299 -8.622 1.00 96.31 69 SER A N 1
ATOM 542 C CA . SER A 1 69 ? -0.150 -7.723 -9.160 1.00 96.31 69 SER A CA 1
ATOM 543 C C . SER A 1 69 ? -0.549 -9.139 -8.737 1.00 96.31 69 SER A C 1
ATOM 545 O O . SER A 1 69 ? -1.729 -9.394 -8.520 1.00 96.31 69 SER A O 1
ATOM 547 N N . ILE A 1 70 ? 0.423 -10.035 -8.532 1.00 97.31 70 ILE A N 1
ATOM 548 C CA . ILE A 1 70 ? 0.190 -11.411 -8.064 1.00 97.31 70 ILE A CA 1
ATOM 549 C C . ILE A 1 70 ? -0.345 -11.454 -6.623 1.00 97.31 70 ILE A C 1
ATOM 551 O O . ILE A 1 70 ? -0.997 -12.415 -6.224 1.00 97.31 70 ILE A O 1
ATOM 555 N N . TYR A 1 71 ? -0.084 -10.415 -5.831 1.00 97.62 71 TYR A N 1
ATOM 556 C CA . TYR A 1 71 ? -0.407 -10.361 -4.408 1.00 97.62 71 TYR A CA 1
ATOM 557 C C . TYR A 1 71 ? -1.619 -9.490 -4.081 1.00 97.62 71 TYR A C 1
ATOM 559 O O . TYR A 1 71 ? -2.036 -9.494 -2.924 1.00 97.62 71 TYR A O 1
ATOM 567 N N . VAL A 1 72 ? -2.181 -8.753 -5.048 1.00 97.69 72 VAL A N 1
ATOM 568 C CA . VAL A 1 72 ? -3.246 -7.758 -4.805 1.00 97.69 72 VAL A CA 1
ATOM 569 C C . VAL A 1 72 ? -4.418 -8.370 -4.040 1.00 97.69 72 VAL A C 1
ATOM 571 O O . VAL A 1 72 ? -4.726 -7.894 -2.952 1.00 97.69 72 VAL A O 1
ATOM 574 N N . GLU A 1 73 ? -4.982 -9.480 -4.519 1.00 97.31 73 GLU A N 1
ATOM 575 C CA . GLU A 1 73 ? -6.116 -10.151 -3.864 1.00 97.31 73 GLU A CA 1
ATOM 576 C C . GLU A 1 73 ? -5.777 -10.604 -2.429 1.00 97.31 73 GLU A C 1
ATOM 578 O O . GLU A 1 73 ? -6.559 -10.440 -1.490 1.00 97.31 73 GLU A O 1
ATOM 583 N N . GLY A 1 74 ? -4.571 -11.143 -2.222 1.00 97.56 74 GLY A N 1
ATOM 584 C CA . GLY A 1 74 ? -4.109 -11.565 -0.899 1.00 97.56 74 GLY A CA 1
ATOM 585 C C . GLY A 1 74 ? -3.941 -10.389 0.066 1.00 97.56 74 GLY A C 1
ATOM 586 O O . GLY A 1 74 ? -4.330 -10.477 1.233 1.00 97.56 74 GLY A O 1
ATOM 587 N N . ILE A 1 75 ? -3.397 -9.273 -0.422 1.00 98.12 75 ILE A N 1
ATOM 588 C CA . ILE A 1 75 ? -3.233 -8.032 0.340 1.00 98.12 75 ILE A CA 1
ATOM 589 C C . ILE A 1 75 ? -4.605 -7.457 0.699 1.00 98.12 75 ILE A C 1
ATOM 591 O O . ILE A 1 75 ? -4.846 -7.166 1.870 1.00 98.12 75 ILE A O 1
ATOM 595 N N . GLU A 1 76 ? -5.520 -7.351 -0.265 1.00 97.75 76 GLU A N 1
ATOM 596 C CA . GLU A 1 76 ? -6.901 -6.909 -0.039 1.00 97.75 76 GLU A CA 1
ATOM 597 C C . GLU A 1 76 ? -7.581 -7.744 1.040 1.00 97.75 76 GLU A C 1
ATOM 599 O O . GLU A 1 76 ? -8.120 -7.199 2.003 1.00 97.75 76 GLU A O 1
ATOM 604 N N . ARG A 1 77 ? -7.485 -9.074 0.953 1.00 97.19 77 ARG A N 1
ATOM 605 C CA . ARG A 1 77 ? -8.065 -9.974 1.953 1.00 97.19 77 ARG A CA 1
ATOM 606 C C . ARG A 1 77 ? -7.506 -9.720 3.350 1.00 97.19 77 ARG A C 1
ATOM 608 O O . ARG A 1 77 ? -8.268 -9.709 4.316 1.00 97.19 77 ARG A O 1
ATOM 615 N N . ILE A 1 78 ? -6.200 -9.490 3.485 1.00 96.31 78 ILE A N 1
ATOM 616 C CA . ILE A 1 78 ? -5.582 -9.167 4.779 1.00 96.31 78 ILE A CA 1
ATOM 617 C C . ILE A 1 78 ? -6.124 -7.840 5.324 1.00 96.31 78 ILE A C 1
ATOM 619 O O . ILE A 1 78 ? -6.489 -7.774 6.505 1.00 96.31 78 ILE A O 1
ATOM 623 N N . LEU A 1 79 ? -6.172 -6.811 4.472 1.00 96.50 79 LEU A N 1
ATOM 624 C CA . LEU A 1 79 ? -6.557 -5.447 4.836 1.00 96.50 79 LEU A CA 1
ATOM 625 C C . LEU A 1 79 ? -8.065 -5.290 5.072 1.00 96.50 79 LEU A C 1
ATOM 627 O O . LEU A 1 79 ? -8.442 -4.481 5.913 1.00 96.50 79 LEU A O 1
ATOM 631 N N . SER A 1 80 ? -8.910 -6.100 4.429 1.00 94.62 80 SER A N 1
ATOM 632 C CA . SER A 1 80 ? -10.371 -6.109 4.622 1.00 94.62 80 SER A CA 1
ATOM 633 C C . SER A 1 80 ? -10.786 -6.393 6.067 1.00 94.62 80 SER A C 1
ATOM 635 O O . SER A 1 80 ? -11.829 -5.952 6.529 1.00 94.62 80 SER A O 1
ATOM 637 N N . GLY A 1 81 ? -9.943 -7.101 6.823 1.00 91.94 81 GLY A N 1
ATOM 638 C CA . GLY A 1 81 ? -10.194 -7.348 8.237 1.00 91.94 81 GLY A CA 1
ATOM 639 C C . GLY A 1 81 ? -9.800 -6.188 9.153 1.00 91.94 81 GLY A C 1
ATOM 640 O O . GLY A 1 81 ? -9.969 -6.327 10.360 1.00 91.94 81 GLY A O 1
ATOM 641 N N . ALA A 1 82 ? -9.206 -5.106 8.644 1.00 94.19 82 ALA A N 1
ATOM 642 C CA . ALA A 1 82 ? -8.732 -3.995 9.462 1.00 94.19 82 ALA A CA 1
ATOM 643 C C . ALA A 1 82 ? -9.846 -2.985 9.744 1.00 94.19 82 ALA A C 1
ATOM 645 O O . ALA A 1 82 ? -10.546 -2.539 8.844 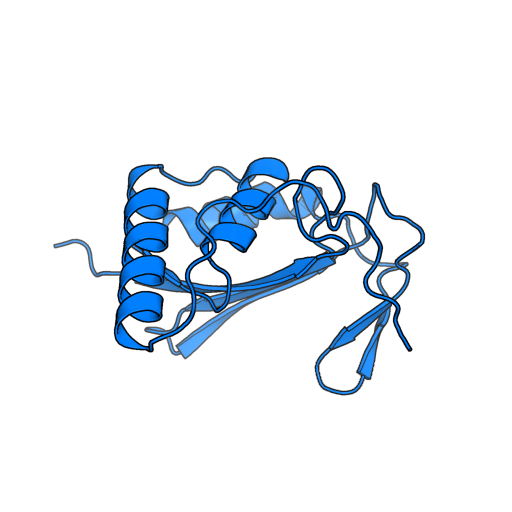1.00 94.19 82 ALA A O 1
ATOM 646 N N . THR A 1 83 ? -9.944 -2.532 10.990 1.00 93.88 83 THR A N 1
ATOM 647 C CA . THR A 1 83 ? -10.789 -1.382 11.348 1.00 93.88 83 THR A CA 1
ATOM 648 C C . THR A 1 83 ? -10.023 -0.065 11.257 1.00 93.88 83 THR A C 1
ATOM 650 O O . THR A 1 83 ? -10.632 1.004 11.196 1.00 93.88 83 THR A O 1
ATOM 653 N N . LEU A 1 84 ? -8.688 -0.136 11.282 1.00 94.50 84 LEU A N 1
ATOM 654 C CA . LEU A 1 84 ? -7.793 1.011 11.234 1.00 94.50 84 LEU A CA 1
ATOM 655 C C . LEU A 1 84 ? -6.435 0.617 10.644 1.00 94.50 84 LEU A C 1
ATOM 657 O O . LEU A 1 84 ? -5.833 -0.383 11.039 1.00 94.50 84 LEU A O 1
ATOM 661 N N . LEU A 1 85 ? -5.922 1.452 9.747 1.00 96.50 85 LEU A N 1
ATOM 662 C CA . LEU A 1 85 ? -4.578 1.351 9.196 1.00 96.50 85 LEU A CA 1
ATOM 663 C C . LEU A 1 85 ? -3.687 2.405 9.851 1.00 96.50 85 LEU A C 1
ATOM 665 O O . LEU A 1 85 ? -4.070 3.561 10.045 1.00 96.50 85 LEU A O 1
ATOM 669 N N . ARG A 1 86 ? -2.471 2.009 10.208 1.00 94.62 86 ARG A N 1
ATOM 670 C CA . ARG A 1 86 ? -1.460 2.883 10.809 1.00 94.62 86 ARG A CA 1
ATOM 671 C C . ARG A 1 86 ? -0.142 2.737 10.077 1.00 94.62 86 ARG A C 1
ATOM 673 O O . ARG A 1 86 ? 0.095 1.741 9.416 1.00 94.62 86 ARG A O 1
ATOM 680 N N . GLY A 1 87 ? 0.726 3.723 10.213 1.00 91.19 87 GLY A N 1
ATOM 681 C CA . GLY A 1 87 ? 2.023 3.746 9.555 1.00 91.19 87 GLY A CA 1
ATOM 682 C C . GLY A 1 87 ? 2.681 5.101 9.750 1.00 91.19 87 GLY A C 1
ATOM 683 O O . GLY A 1 87 ? 2.055 6.037 10.252 1.00 91.19 87 GLY A O 1
ATOM 684 N N . GLU A 1 88 ? 3.947 5.206 9.366 1.00 85.88 88 GLU A N 1
ATOM 685 C CA . GLU A 1 88 ? 4.665 6.485 9.369 1.00 85.88 88 GLU A CA 1
ATOM 686 C C . GLU A 1 88 ? 4.133 7.439 8.288 1.00 85.88 88 GLU A C 1
ATOM 688 O O . GLU A 1 88 ? 4.064 8.649 8.498 1.00 85.88 88 GLU A O 1
ATOM 693 N N . HIS A 1 89 ? 3.694 6.878 7.158 1.00 88.94 89 HIS A N 1
ATOM 694 C CA . HIS A 1 89 ? 3.184 7.610 6.000 1.00 88.94 89 HIS A CA 1
ATOM 695 C C . HIS A 1 89 ? 1.863 7.013 5.495 1.00 88.94 89 HIS A C 1
ATOM 697 O O . HIS A 1 89 ? 1.681 6.850 4.289 1.00 88.94 89 HIS A O 1
ATOM 703 N N . VAL A 1 90 ? 0.941 6.650 6.396 1.00 91.81 90 VAL A N 1
ATOM 704 C CA . VAL A 1 90 ? -0.236 5.838 6.031 1.00 91.81 90 VAL A CA 1
ATOM 705 C C . VAL A 1 90 ? -1.099 6.486 4.939 1.00 91.81 90 VAL A C 1
ATOM 707 O O . VAL A 1 90 ? -1.539 5.786 4.032 1.00 91.81 90 VAL A O 1
ATOM 710 N N . ALA A 1 91 ? -1.255 7.812 4.916 1.00 92.12 91 ALA A N 1
ATOM 711 C CA . ALA A 1 91 ? -1.963 8.504 3.833 1.00 92.12 91 ALA A CA 1
ATOM 712 C C . ALA A 1 91 ? -1.270 8.394 2.456 1.00 92.12 91 ALA A C 1
ATOM 714 O O . ALA A 1 91 ? -1.930 8.371 1.417 1.00 92.12 91 ALA A O 1
ATOM 715 N N . ARG A 1 92 ? 0.067 8.347 2.408 1.00 92.75 92 ARG A N 1
ATOM 716 C CA . ARG A 1 92 ? 0.816 8.063 1.169 1.00 92.75 92 ARG A CA 1
ATOM 717 C C . ARG A 1 92 ? 0.648 6.594 0.796 1.00 92.75 92 ARG A C 1
ATOM 719 O O . ARG A 1 92 ? 0.330 6.289 -0.347 1.00 92.75 92 ARG A O 1
ATOM 726 N N . ASP A 1 93 ? 0.825 5.711 1.766 1.00 94.94 93 ASP A N 1
ATOM 727 C CA . ASP A 1 93 ? 0.829 4.272 1.548 1.00 94.94 93 ASP A CA 1
ATOM 728 C C . ASP A 1 93 ? -0.536 3.769 1.039 1.00 94.94 93 ASP A C 1
ATOM 730 O O . ASP A 1 93 ? -0.589 2.998 0.086 1.00 94.94 93 ASP A O 1
ATOM 734 N N . ILE A 1 94 ? -1.647 4.294 1.574 1.00 96.38 94 ILE A N 1
ATOM 735 C CA . ILE A 1 94 ? -3.008 4.028 1.075 1.00 96.38 94 ILE A CA 1
ATOM 736 C C . ILE A 1 94 ? -3.172 4.462 -0.389 1.00 96.38 94 ILE A C 1
ATOM 738 O O . ILE A 1 94 ? -3.792 3.741 -1.169 1.00 96.38 94 ILE A O 1
ATOM 742 N N . ARG A 1 95 ? -2.624 5.621 -0.784 1.00 96.19 95 ARG A N 1
ATOM 743 C CA . ARG A 1 95 ? -2.699 6.094 -2.179 1.00 96.19 95 ARG A CA 1
ATOM 744 C C . ARG A 1 95 ? -1.985 5.139 -3.131 1.00 96.19 95 ARG A C 1
ATOM 746 O O . ARG A 1 95 ? -2.534 4.819 -4.178 1.00 96.19 95 ARG A O 1
ATOM 753 N N . PHE A 1 96 ? -0.804 4.655 -2.750 1.00 96.75 96 PHE A N 1
ATOM 754 C CA . PHE A 1 96 ? -0.074 3.654 -3.528 1.00 96.75 96 PHE A CA 1
ATOM 755 C C . PHE A 1 96 ? -0.826 2.326 -3.617 1.00 96.75 96 PHE A C 1
ATOM 757 O O . PHE A 1 96 ? -0.933 1.776 -4.706 1.00 96.75 96 PHE A O 1
ATOM 764 N N . LEU A 1 97 ? -1.382 1.835 -2.505 1.00 97.50 97 LEU A N 1
ATOM 765 C CA .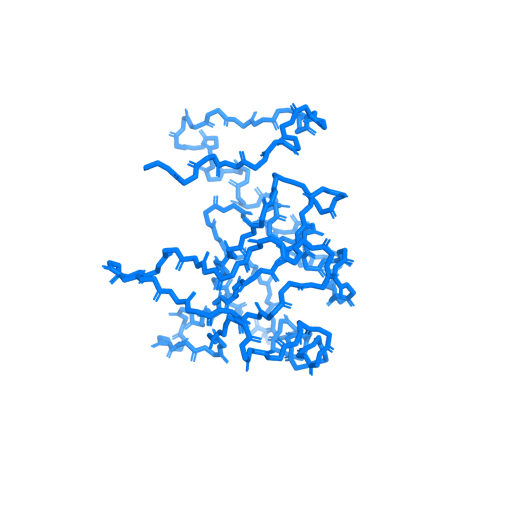 LEU A 1 97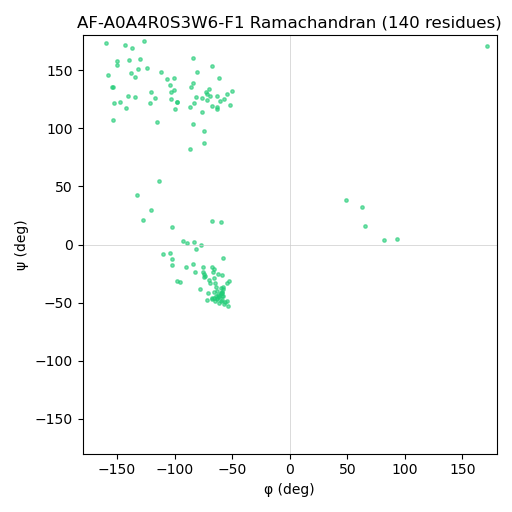 ? -2.174 0.601 -2.496 1.00 97.50 97 LEU A CA 1
ATOM 766 C C . LEU A 1 97 ? -3.386 0.712 -3.432 1.00 97.50 97 LEU A C 1
ATOM 768 O O . LEU A 1 97 ? -3.568 -0.147 -4.291 1.00 97.50 97 LEU A O 1
ATOM 772 N N . ARG A 1 98 ? -4.156 1.803 -3.342 1.00 97.25 98 ARG A N 1
ATOM 773 C CA . ARG A 1 98 ? -5.305 2.044 -4.230 1.00 97.25 98 ARG A CA 1
ATOM 774 C C . ARG A 1 98 ? -4.899 2.137 -5.699 1.00 97.25 98 ARG A C 1
ATOM 776 O O . ARG A 1 98 ? -5.546 1.534 -6.545 1.00 97.25 98 ARG A O 1
ATOM 783 N N . ALA A 1 99 ? -3.820 2.856 -6.005 1.00 95.88 99 ALA A N 1
ATOM 784 C CA . ALA A 1 99 ? -3.309 2.969 -7.370 1.00 95.88 99 ALA A CA 1
ATOM 785 C C . ALA A 1 99 ? -2.781 1.635 -7.926 1.00 95.88 99 ALA A C 1
ATOM 787 O O . ALA A 1 99 ? -2.852 1.402 -9.128 1.00 95.88 99 ALA A O 1
ATOM 788 N N . ALA A 1 100 ? -2.290 0.752 -7.055 1.00 95.06 100 ALA A N 1
ATOM 789 C CA . ALA A 1 100 ? -1.907 -0.613 -7.399 1.00 95.06 100 ALA A CA 1
ATOM 790 C C . ALA A 1 100 ? -3.101 -1.572 -7.570 1.00 95.06 100 ALA A C 1
ATOM 792 O O . ALA A 1 100 ? -2.897 -2.747 -7.867 1.00 95.06 100 ALA A O 1
ATOM 793 N N . GLY A 1 101 ? -4.331 -1.086 -7.380 1.00 96.44 101 GLY A N 1
ATOM 794 C CA . GLY A 1 101 ? -5.553 -1.868 -7.530 1.00 96.44 101 GLY A CA 1
ATOM 795 C C . GLY A 1 101 ? -6.063 -2.511 -6.244 1.00 96.44 101 GLY A C 1
ATOM 796 O O . GLY A 1 101 ? -7.050 -3.223 -6.320 1.00 96.44 101 GLY A O 1
ATOM 797 N N . VAL A 1 102 ? -5.448 -2.250 -5.082 1.00 97.69 102 VAL A N 1
ATOM 798 C CA . VA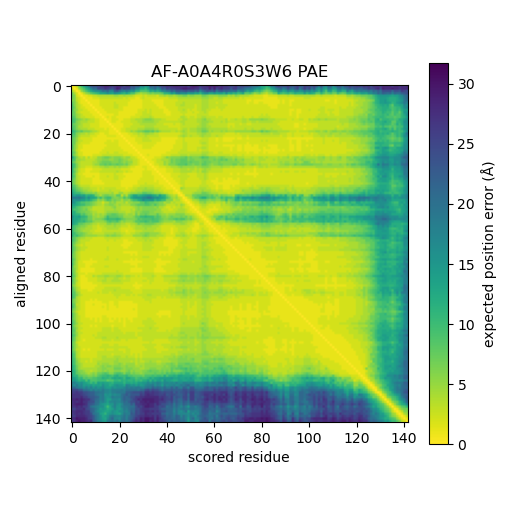L A 1 102 ? -5.924 -2.764 -3.787 1.00 97.69 102 VAL A CA 1
ATOM 799 C C . VAL A 1 102 ? -7.146 -1.966 -3.333 1.00 97.69 102 VAL A C 1
ATOM 801 O O . VAL A 1 102 ? -7.055 -0.778 -3.001 1.00 97.69 102 VAL A O 1
ATOM 804 N N . HIS A 1 103 ? -8.291 -2.632 -3.267 1.00 97.00 103 HIS A N 1
ATOM 805 C CA . HIS A 1 103 ? -9.524 -2.086 -2.735 1.00 97.00 103 HIS A CA 1
ATOM 806 C C . HIS A 1 103 ? -9.461 -1.942 -1.208 1.00 97.00 103 HIS A C 1
ATOM 808 O O . HIS A 1 103 ? -9.129 -2.869 -0.470 1.00 97.00 103 HIS A O 1
ATOM 814 N N . LEU A 1 104 ? -9.803 -0.746 -0.728 1.00 96.19 104 LEU A N 1
ATOM 815 C CA . LEU A 1 104 ? -9.846 -0.398 0.689 1.00 96.19 104 LEU A CA 1
ATOM 816 C C . LEU A 1 104 ? -11.137 0.355 0.973 1.00 96.19 104 LEU A C 1
ATOM 818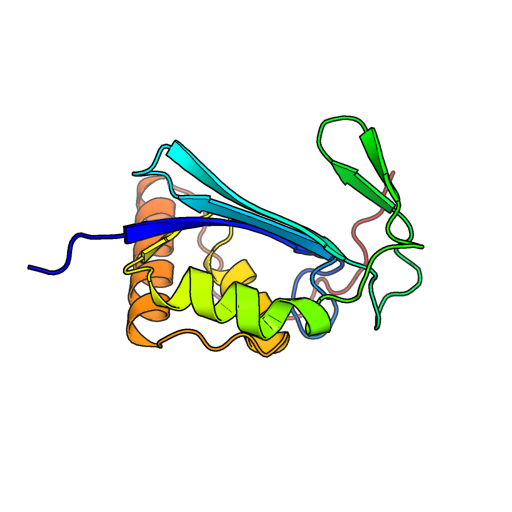 O O . LEU A 1 104 ? -11.379 1.386 0.339 1.00 96.19 104 LEU A O 1
ATOM 822 N N . GLU A 1 105 ? -11.898 -0.110 1.962 1.00 95.12 105 GLU A N 1
ATOM 823 C CA . GLU A 1 105 ? -13.138 0.535 2.391 1.00 95.12 105 GLU A CA 1
ATOM 824 C C . GLU A 1 105 ? -12.907 2.011 2.743 1.00 95.12 105 GLU A C 1
ATOM 826 O O . GLU A 1 105 ? -12.026 2.349 3.543 1.00 95.12 105 GLU A O 1
ATOM 831 N N . ASP A 1 106 ? -13.729 2.900 2.179 1.00 94.94 106 ASP A N 1
ATOM 832 C CA . ASP A 1 106 ? -13.592 4.349 2.367 1.00 94.94 106 ASP A CA 1
ATOM 833 C C . ASP A 1 106 ? -13.650 4.750 3.840 1.00 94.94 106 ASP A C 1
ATOM 835 O O . ASP A 1 106 ? -12.848 5.565 4.294 1.00 94.94 106 ASP A O 1
ATOM 839 N N . GLN A 1 107 ? -14.515 4.098 4.621 1.00 94.75 107 GLN A N 1
ATOM 840 C CA . GLN A 1 107 ? -14.636 4.365 6.050 1.00 94.75 107 GLN A CA 1
ATOM 841 C C . GLN A 1 107 ? -13.347 4.024 6.814 1.00 94.75 107 GLN A C 1
ATOM 843 O O . GLN A 1 107 ? -13.000 4.695 7.787 1.00 94.75 107 GLN A O 1
ATOM 848 N N . VAL A 1 108 ? -12.635 2.958 6.432 1.00 95.25 108 VAL A N 1
ATOM 849 C CA . VAL A 1 108 ? -11.347 2.595 7.050 1.00 95.25 108 VAL A CA 1
ATOM 850 C C . VAL A 1 108 ? -10.274 3.599 6.641 1.00 95.25 108 VAL A C 1
ATOM 852 O O . VAL A 1 108 ? -9.493 4.041 7.487 1.00 95.25 108 VAL A O 1
ATOM 855 N N . VAL A 1 109 ? -10.257 4.007 5.371 1.00 96.12 109 VAL A N 1
ATOM 856 C CA . VAL A 1 109 ? -9.314 5.008 4.855 1.00 96.12 109 VAL A CA 1
ATOM 857 C C . VAL A 1 109 ? -9.486 6.352 5.557 1.00 96.12 109 VAL A C 1
ATOM 859 O O . VAL A 1 109 ? -8.508 6.885 6.082 1.00 96.12 109 VAL A O 1
ATOM 862 N N . GLU A 1 110 ? -10.710 6.867 5.640 1.00 95.50 110 GLU A N 1
ATOM 863 C CA . GLU A 1 110 ? -11.014 8.144 6.289 1.00 95.50 110 GLU A CA 1
ATOM 864 C C . GLU A 1 110 ? -10.589 8.146 7.763 1.00 95.50 110 GLU A C 1
ATOM 866 O O . GLU A 1 110 ? -9.873 9.050 8.209 1.00 95.50 110 GLU A O 1
ATOM 871 N N . ARG A 1 111 ? -10.951 7.092 8.510 1.00 94.81 111 ARG A N 1
ATOM 872 C CA . ARG A 1 111 ? -10.534 6.915 9.910 1.00 94.81 111 ARG A CA 1
ATOM 873 C C . ARG A 1 111 ? -9.014 6.896 10.049 1.00 94.81 111 ARG A C 1
ATOM 875 O O . ARG A 1 111 ? -8.467 7.560 10.928 1.00 94.81 111 ARG A O 1
ATOM 882 N N . SER A 1 112 ? -8.324 6.170 9.173 1.00 95.44 112 SER A N 1
ATOM 883 C CA . SER A 1 112 ? -6.865 6.016 9.210 1.00 95.44 112 SER A CA 1
ATOM 884 C C . SER A 1 112 ? -6.135 7.328 8.932 1.00 95.44 112 SER A C 1
ATOM 886 O O . SER A 1 112 ? -5.231 7.702 9.683 1.00 95.44 112 SER A O 1
ATOM 888 N N . VAL A 1 113 ? -6.558 8.058 7.895 1.00 93.88 113 VAL A N 1
ATOM 889 C CA . VAL A 1 113 ? -5.961 9.341 7.497 1.00 93.88 113 VAL A CA 1
ATOM 890 C C . VAL A 1 113 ? -6.220 10.411 8.554 1.00 93.88 113 VAL A C 1
ATOM 892 O O . VAL A 1 113 ? -5.280 11.078 8.990 1.00 93.88 113 VAL A O 1
ATOM 895 N N . THR A 1 114 ? -7.458 10.532 9.037 1.00 92.94 114 THR A N 1
ATOM 896 C CA . THR A 1 114 ? -7.817 11.473 10.111 1.00 92.94 114 THR A CA 1
ATOM 897 C C . THR A 1 114 ? -7.004 11.200 11.372 1.00 92.94 114 THR A C 1
ATOM 899 O O . THR A 1 114 ? -6.443 12.108 11.988 1.00 92.94 114 THR A O 1
ATOM 902 N N . ALA A 1 115 ? -6.865 9.929 11.743 1.00 91.00 115 ALA A N 1
ATOM 903 C CA . ALA A 1 115 ? -6.134 9.573 12.940 1.00 91.00 115 ALA A CA 1
ATOM 904 C C . ALA A 1 115 ? -4.606 9.734 12.787 1.00 91.00 115 ALA A C 1
ATOM 906 O O . ALA A 1 115 ? -3.926 9.929 13.796 1.00 91.00 115 ALA A O 1
ATOM 907 N N . GLU A 1 116 ? -4.035 9.632 11.580 1.00 88.75 116 GLU A N 1
ATOM 908 C CA . GLU A 1 116 ? -2.642 10.034 11.313 1.00 88.75 116 GLU A CA 1
ATOM 909 C C . GLU A 1 116 ? -2.482 11.552 11.439 1.00 88.75 116 GLU A C 1
ATOM 911 O O . GLU A 1 116 ? -1.556 12.026 12.100 1.00 88.75 116 GLU A O 1
ATOM 916 N N . HIS A 1 117 ? -3.403 12.307 10.841 1.00 87.06 117 HIS A N 1
ATOM 917 C CA . HIS A 1 117 ? -3.406 13.764 10.861 1.00 87.06 117 HIS A CA 1
ATOM 918 C C . HIS A 1 117 ? -3.422 14.307 12.295 1.00 87.06 117 HIS A C 1
ATOM 920 O O . HIS A 1 117 ? -2.539 15.078 12.672 1.00 87.06 117 HIS A O 1
ATOM 926 N N . HIS A 1 118 ? -4.346 13.826 13.134 1.00 88.19 118 HIS A N 1
ATOM 927 C CA . HIS A 1 118 ? -4.408 14.198 14.550 1.00 88.19 118 HIS A CA 1
ATOM 928 C C . HIS A 1 118 ? -3.117 13.863 15.305 1.00 88.19 118 HIS A C 1
ATOM 930 O O . HIS A 1 118 ? -2.635 14.680 16.089 1.00 88.19 118 HIS A O 1
ATOM 936 N N . LYS A 1 119 ? -2.509 12.696 15.046 1.00 87.19 119 LYS A N 1
ATOM 937 C CA . LYS A 1 119 ? -1.229 12.320 15.665 1.00 87.19 119 LYS A CA 1
ATOM 938 C C . LYS A 1 119 ? -0.112 13.296 15.282 1.00 87.19 119 LYS A C 1
ATOM 940 O O . LYS A 1 119 ? 0.666 13.693 16.148 1.00 87.19 119 LYS A O 1
ATOM 945 N N . ARG A 1 120 ? -0.008 13.670 14.001 1.00 82.81 120 ARG A N 1
ATOM 946 C CA . ARG A 1 120 ? 1.017 14.610 13.512 1.00 82.81 120 ARG A CA 1
ATOM 947 C C . ARG A 1 120 ? 0.849 15.993 14.134 1.00 82.81 120 ARG A C 1
ATOM 949 O O . ARG A 1 120 ? 1.834 16.523 14.642 1.00 82.81 120 ARG A O 1
ATOM 956 N N . LEU A 1 121 ? -0.382 16.512 14.173 1.00 85.50 121 LEU A N 1
ATOM 957 C CA . LEU A 1 121 ? -0.705 17.776 14.843 1.00 85.50 121 LEU A CA 1
ATOM 958 C C . LEU A 1 121 ? -0.296 17.752 16.319 1.00 85.50 121 LEU A C 1
ATOM 960 O O . LEU A 1 121 ? 0.417 18.642 16.770 1.00 85.50 121 LEU A O 1
ATOM 964 N N . ALA A 1 122 ? -0.672 16.697 17.048 1.00 86.75 122 ALA A N 1
ATOM 965 C CA . ALA A 1 122 ? -0.304 16.533 18.454 1.00 86.75 122 ALA A CA 1
ATOM 966 C C . ALA A 1 122 ? 1.216 16.421 18.675 1.00 86.75 122 ALA A C 1
ATOM 968 O O . ALA A 1 122 ? 1.708 16.746 19.750 1.00 86.75 122 ALA A O 1
ATOM 969 N N . SER A 1 123 ? 1.965 15.978 17.661 1.00 84.69 123 SER A N 1
ATOM 970 C CA . SER A 1 123 ? 3.425 15.837 17.717 1.00 84.69 123 SER A CA 1
ATOM 971 C C . SER A 1 123 ? 4.173 17.076 17.205 1.00 84.69 123 SER A C 1
ATOM 973 O O . SER A 1 123 ? 5.395 17.032 17.092 1.00 84.69 123 SER A O 1
ATOM 975 N N . GLY A 1 124 ? 3.468 18.153 16.829 1.00 82.56 124 GLY A N 1
ATOM 976 C CA . GLY A 1 124 ? 4.079 19.352 16.243 1.00 82.56 124 GLY A CA 1
ATOM 977 C C . GLY A 1 124 ? 4.730 19.121 14.872 1.00 82.56 124 GLY A C 1
ATOM 978 O O . GLY A 1 124 ? 5.530 19.936 14.420 1.00 82.56 124 GLY A O 1
ATOM 979 N N . ILE A 1 125 ? 4.415 18.008 14.201 1.00 76.00 125 ILE A N 1
ATOM 980 C CA . ILE A 1 125 ? 4.960 17.685 12.882 1.00 76.00 125 ILE A CA 1
ATOM 981 C C . ILE A 1 125 ? 4.147 18.444 11.840 1.00 76.00 125 ILE A C 1
ATOM 983 O O . ILE A 1 125 ? 2.923 18.299 11.784 1.00 76.00 125 ILE A O 1
ATOM 987 N N . ALA A 1 126 ? 4.830 19.201 10.978 1.00 69.69 126 ALA A N 1
ATOM 988 C CA . ALA A 1 126 ? 4.195 19.883 9.858 1.00 69.69 126 ALA A CA 1
ATOM 989 C C . ALA A 1 126 ? 3.359 18.887 9.039 1.00 69.69 126 ALA A C 1
ATOM 991 O O . ALA A 1 126 ? 3.870 17.890 8.516 1.00 69.69 126 ALA A O 1
ATOM 992 N N . VAL A 1 127 ? 2.056 19.149 8.945 1.00 58.94 127 VAL A N 1
ATOM 993 C CA . VAL A 1 127 ? 1.165 18.393 8.071 1.00 58.94 127 VAL A CA 1
ATOM 994 C C . VAL A 1 127 ? 1.213 19.050 6.693 1.00 58.94 127 VAL A C 1
ATOM 996 O O . VAL A 1 127 ? 0.831 20.214 6.573 1.00 58.94 127 VAL A O 1
ATOM 999 N N . PRO A 1 128 ? 1.648 18.343 5.637 1.00 56.94 128 PRO A N 1
ATOM 1000 C CA . PRO A 1 128 ? 1.604 18.892 4.290 1.00 56.94 128 PRO A CA 1
ATOM 1001 C C . PRO A 1 128 ? 0.147 19.158 3.889 1.00 56.94 128 PRO A C 1
ATOM 1003 O O . PRO A 1 128 ? -0.655 18.230 3.813 1.00 56.94 128 PRO A O 1
ATOM 1006 N N . THR A 1 129 ? -0.198 20.416 3.618 1.00 50.78 129 THR A N 1
ATOM 1007 C CA . THR A 1 129 ? -1.549 20.840 3.205 1.00 50.78 129 THR A CA 1
ATOM 1008 C C . THR A 1 129 ? -1.872 20.483 1.752 1.00 50.78 129 THR A C 1
ATOM 1010 O O . THR A 1 129 ? -3.039 20.381 1.390 1.00 50.78 129 THR A O 1
ATOM 1013 N N . ARG A 1 130 ? -0.851 20.221 0.927 1.00 46.72 130 ARG A N 1
ATOM 1014 C CA . ARG A 1 130 ? -0.940 19.624 -0.414 1.00 46.72 130 ARG A CA 1
ATOM 1015 C C . ARG A 1 130 ? 0.370 18.900 -0.706 1.00 46.72 130 ARG A C 1
ATOM 1017 O O . ARG A 1 130 ? 1.424 19.528 -0.713 1.00 46.72 130 ARG A O 1
ATOM 1024 N N . THR A 1 131 ? 0.329 17.597 -0.986 1.00 45.94 131 THR A N 1
ATOM 1025 C CA . THR A 1 131 ? 1.458 16.944 -1.668 1.00 45.94 131 THR A CA 1
ATOM 1026 C C . THR A 1 131 ? 1.384 17.374 -3.134 1.00 45.94 131 THR A C 1
ATOM 1028 O O . THR A 1 131 ? 0.691 16.749 -3.928 1.00 45.94 131 THR A O 1
ATOM 1031 N N . GLY A 1 132 ? 1.986 18.513 -3.481 1.00 40.88 132 GLY A N 1
ATOM 1032 C CA . GLY A 1 132 ? 2.157 18.888 -4.883 1.00 40.88 132 GLY A CA 1
ATOM 1033 C C . GLY A 1 132 ? 3.012 17.841 -5.601 1.00 40.88 132 GLY A C 1
ATOM 1034 O O . GLY A 1 132 ? 3.960 17.322 -5.014 1.00 40.88 132 GLY A O 1
ATOM 1035 N N . ASN A 1 133 ? 2.686 17.556 -6.863 1.00 43.31 133 ASN A N 1
ATOM 1036 C CA . ASN A 1 133 ? 3.318 16.582 -7.774 1.00 43.31 133 ASN A CA 1
ATOM 1037 C C . ASN A 1 133 ? 4.824 16.824 -8.076 1.00 43.31 133 ASN A C 1
ATOM 1039 O O . ASN A 1 133 ? 5.347 16.359 -9.082 1.00 43.31 133 ASN A O 1
ATOM 1043 N N . GLN A 1 134 ? 5.544 17.596 -7.259 1.00 42.81 134 GLN A N 1
ATOM 1044 C CA . GLN A 1 134 ? 6.831 18.195 -7.628 1.00 42.81 134 GLN A CA 1
ATOM 1045 C C . GLN A 1 134 ? 8.079 17.349 -7.343 1.00 42.81 134 GLN A C 1
ATOM 1047 O O . GLN A 1 134 ? 9.178 17.796 -7.656 1.00 42.81 134 GLN A O 1
ATOM 1052 N N . ALA A 1 135 ? 7.963 16.133 -6.808 1.00 44.00 135 ALA A N 1
ATOM 1053 C CA . ALA A 1 135 ? 9.143 15.351 -6.425 1.00 44.00 135 ALA A CA 1
ATOM 1054 C C . ALA A 1 135 ? 9.266 14.003 -7.144 1.00 44.00 1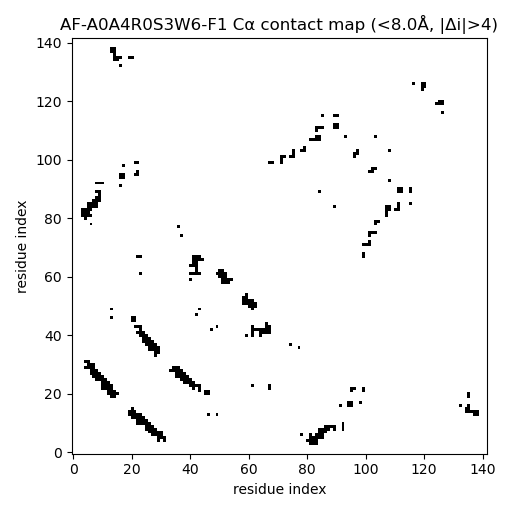35 ALA A C 1
ATOM 1056 O O . ALA A 1 135 ? 9.822 13.075 -6.577 1.00 44.00 135 ALA A O 1
ATOM 1057 N N . CYS A 1 136 ? 8.766 13.856 -8.372 1.00 43.69 136 CYS A N 1
ATOM 1058 C CA . CYS A 1 136 ? 8.880 12.612 -9.153 1.00 43.69 136 CYS A CA 1
ATOM 1059 C C . CYS A 1 136 ? 10.312 12.253 -9.592 1.00 43.69 136 CYS A C 1
ATOM 1061 O O . CYS A 1 136 ? 10.507 11.508 -10.546 1.00 43.69 136 CYS A O 1
ATOM 1063 N N . ARG A 1 137 ? 11.332 12.810 -8.931 1.00 40.12 137 ARG A N 1
ATOM 1064 C CA . ARG A 1 137 ? 12.716 12.412 -9.152 1.00 40.12 137 ARG A CA 1
ATOM 1065 C C . ARG A 1 137 ? 13.008 11.184 -8.289 1.00 40.12 137 ARG A C 1
ATOM 1067 O O . ARG A 1 137 ? 12.602 11.180 -7.124 1.00 40.12 137 ARG A O 1
ATOM 1074 N N . PRO A 1 138 ? 13.733 10.186 -8.819 1.00 43.78 138 PRO A N 1
ATOM 1075 C CA . PRO A 1 138 ? 14.286 9.117 -8.002 1.00 43.78 138 PRO A CA 1
ATOM 1076 C C . PRO A 1 138 ? 15.035 9.743 -6.825 1.00 43.78 138 PRO A C 1
ATOM 1078 O O . PRO A 1 138 ? 15.818 10.675 -7.028 1.00 43.78 138 PRO A O 1
ATOM 1081 N N . ILE A 1 139 ? 14.790 9.268 -5.602 1.00 46.22 139 ILE A N 1
ATOM 1082 C CA . ILE A 1 139 ? 15.682 9.593 -4.486 1.00 46.22 139 ILE A CA 1
ATOM 1083 C C . ILE A 1 139 ? 17.032 8.971 -4.861 1.00 46.22 139 ILE A C 1
ATOM 1085 O O . ILE A 1 139 ? 17.079 7.750 -5.035 1.00 46.22 139 ILE A O 1
ATOM 1089 N N . PRO A 1 140 ? 18.105 9.762 -5.053 1.00 33.91 140 PRO A N 1
ATOM 1090 C CA . PRO A 1 140 ? 19.400 9.207 -5.402 1.00 33.91 140 PRO A CA 1
ATOM 1091 C C . PRO A 1 140 ? 19.838 8.268 -4.283 1.00 33.91 140 PRO A C 1
ATOM 1093 O O . PRO A 1 140 ? 19.916 8.674 -3.124 1.00 33.91 140 PRO A O 1
ATOM 1096 N N . VAL A 1 141 ? 20.108 7.014 -4.631 1.00 39.97 141 VAL A N 1
ATOM 1097 C CA . VAL A 1 141 ? 20.915 6.128 -3.797 1.00 39.97 141 VAL A CA 1
ATOM 1098 C C . VAL A 1 141 ? 22.365 6.582 -3.953 1.00 39.97 141 VAL A C 1
ATOM 1100 O O . VAL A 1 141 ? 23.006 6.304 -4.965 1.00 39.97 141 VAL A O 1
ATOM 1103 N N . GLY A 1 142 ? 22.822 7.373 -2.985 1.00 32.59 142 GLY A N 1
ATOM 1104 C CA . GLY A 1 142 ? 24.224 7.704 -2.740 1.00 32.59 142 GLY A CA 1
ATOM 1105 C C . GLY A 1 142 ? 24.633 7.179 -1.375 1.00 32.59 142 GLY A C 1
ATOM 1106 O O . GLY A 1 142 ? 23.768 7.210 -0.468 1.00 32.59 142 GLY A O 1
#